Protein AF-A0A7V6E7R6-F1 (afdb_monomer)

Solvent-accessible surface area (backbone atoms only — not comparable to full-atom values): 5906 Å² total; per-residue (Å²): 143,82,63,64,70,56,54,52,49,55,55,49,60,74,70,47,52,74,67,14,46,55,45,26,55,53,30,54,72,73,67,32,70,65,24,64,62,39,14,50,55,43,32,52,42,50,66,76,31,78,52,30,85,81,36,69,67,36,33,50,52,45,50,54,52,45,51,63,61,44,67,85,38,77,57,91,57,50,68,62,48,52,53,50,52,52,50,47,72,64,58,60,78,70,76,85,79,79,87,80,135

Radius of gyration: 14.17 Å; Cα contacts (8 Å, |Δi|>4): 72; chains: 1; bounding box: 39×41×28 Å

Structure (mmCIF, N/CA/C/O backbone):
data_AF-A0A7V6E7R6-F1
#
_entry.id   AF-A0A7V6E7R6-F1
#
loop_
_atom_site.group_PDB
_atom_site.id
_atom_site.type_symbol
_atom_site.label_atom_id
_atom_site.label_alt_id
_atom_site.label_comp_id
_atom_site.label_asym_id
_atom_site.label_entity_id
_atom_site.label_seq_id
_atom_site.pdbx_PDB_ins_code
_atom_site.Cartn_x
_atom_site.Cartn_y
_atom_site.Cartn_z
_atom_site.occupancy
_atom_site.B_iso_or_equiv
_atom_site.auth_seq_id
_atom_site.auth_comp_id
_atom_site.auth_asym_id
_atom_site.auth_atom_id
_atom_site.pdbx_PDB_model_num
ATOM 1 N N . MET A 1 1 ? -25.054 -13.059 12.907 1.00 41.81 1 MET A N 1
ATOM 2 C CA . MET A 1 1 ? -24.746 -12.239 11.712 1.00 41.81 1 MET A CA 1
ATOM 3 C C . MET A 1 1 ? -23.250 -12.325 11.395 1.00 41.81 1 MET A C 1
ATOM 5 O O . MET A 1 1 ? -22.499 -11.453 11.803 1.00 41.81 1 MET A O 1
ATOM 9 N N . LYS A 1 2 ? -22.786 -13.409 10.752 1.00 49.09 2 LYS A N 1
ATOM 10 C CA . LYS A 1 2 ? -21.347 -13.659 10.493 1.00 49.09 2 LYS A CA 1
ATOM 11 C C . LYS A 1 2 ? -21.019 -13.885 9.006 1.00 49.09 2 LYS A C 1
ATOM 13 O O . LYS A 1 2 ? -19.924 -14.318 8.709 1.00 49.09 2 LYS A O 1
ATOM 18 N N . GLN A 1 3 ? -21.958 -13.600 8.095 1.00 45.69 3 GLN A N 1
ATOM 19 C CA . GLN A 1 3 ? -21.844 -13.967 6.672 1.00 45.69 3 GLN A CA 1
ATOM 20 C C . GLN A 1 3 ? -21.602 -12.793 5.706 1.00 45.69 3 GLN A C 1
ATOM 22 O O . GLN A 1 3 ? -21.247 -13.037 4.560 1.00 45.69 3 GLN A O 1
ATOM 27 N N . LEU A 1 4 ? -21.737 -11.529 6.140 1.00 41.62 4 LEU A N 1
ATOM 28 C CA . LEU A 1 4 ? -21.441 -10.384 5.258 1.00 41.62 4 LEU A CA 1
ATOM 29 C C . LEU A 1 4 ? -19.936 -10.199 5.019 1.00 41.62 4 LEU A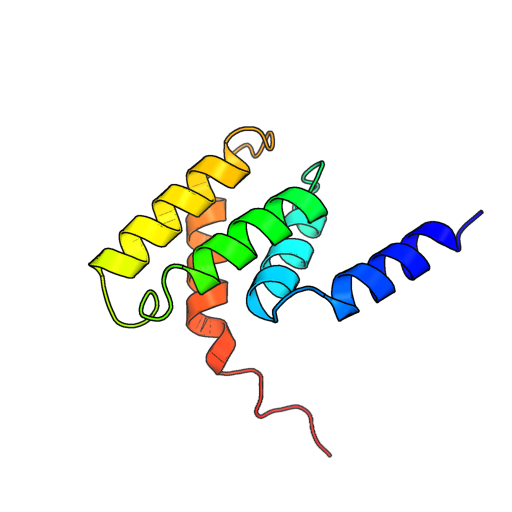 C 1
ATOM 31 O O . LEU A 1 4 ? -19.526 -9.959 3.888 1.00 41.62 4 LEU A O 1
ATOM 35 N N . LYS A 1 5 ? -19.113 -10.377 6.064 1.00 47.31 5 LYS A N 1
ATOM 36 C CA . LYS A 1 5 ? -17.660 -10.153 5.977 1.00 47.31 5 LYS A CA 1
ATOM 37 C C . LYS A 1 5 ? -16.984 -11.082 4.965 1.00 47.31 5 LYS A C 1
ATOM 39 O O . LYS A 1 5 ? -16.097 -10.632 4.252 1.00 47.31 5 LYS A O 1
ATOM 44 N N . ASP A 1 6 ? -17.420 -12.337 4.867 1.00 46.44 6 ASP A N 1
ATOM 45 C CA . ASP A 1 6 ? -16.853 -13.307 3.920 1.00 46.44 6 ASP A CA 1
ATOM 46 C C . ASP A 1 6 ? -17.296 -13.056 2.472 1.00 46.44 6 ASP A C 1
ATOM 48 O O . ASP A 1 6 ? -16.507 -13.231 1.546 1.00 46.44 6 ASP A O 1
ATOM 52 N N . ALA A 1 7 ? -18.535 -12.599 2.256 1.00 47.06 7 ALA A N 1
ATOM 53 C CA . ALA A 1 7 ? -19.057 -12.333 0.915 1.00 47.06 7 ALA A CA 1
ATOM 54 C C . ALA A 1 7 ? -18.387 -11.113 0.260 1.00 47.06 7 ALA A C 1
ATOM 56 O O . ALA A 1 7 ? -18.061 -11.146 -0.928 1.00 47.06 7 ALA A O 1
ATOM 57 N N . GLU A 1 8 ? -18.136 -10.053 1.030 1.00 49.66 8 GLU A N 1
ATOM 58 C CA . GLU A 1 8 ? -17.381 -8.887 0.556 1.00 49.66 8 GLU A CA 1
ATOM 59 C C . GLU A 1 8 ? -15.901 -9.227 0.360 1.00 49.66 8 GLU A C 1
ATOM 61 O O . GLU A 1 8 ? -15.328 -8.875 -0.669 1.00 49.66 8 GLU A O 1
ATOM 66 N N . PHE A 1 9 ? -15.311 -10.020 1.262 1.00 49.66 9 PHE A N 1
ATOM 67 C CA . PHE A 1 9 ? -13.934 -10.495 1.131 1.00 49.66 9 PHE A CA 1
ATOM 68 C C . PHE A 1 9 ? -13.723 -11.334 -0.137 1.00 49.66 9 PHE A C 1
ATOM 70 O O . PHE A 1 9 ? -12.785 -11.076 -0.890 1.00 49.66 9 PHE A O 1
ATOM 77 N N . ALA A 1 10 ? -14.629 -12.270 -0.433 1.00 47.53 10 ALA A N 1
ATOM 78 C CA . ALA A 1 10 ? -14.587 -13.087 -1.646 1.00 47.53 10 ALA A CA 1
ATOM 79 C C . ALA A 1 10 ? -14.821 -12.259 -2.927 1.00 47.53 10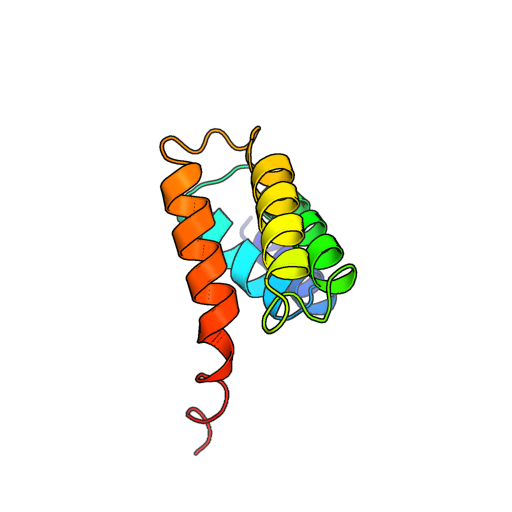 ALA A C 1
ATOM 81 O O . ALA A 1 10 ? -14.204 -12.507 -3.965 1.00 47.53 10 ALA A O 1
ATOM 82 N N . ARG A 1 11 ? -15.674 -11.226 -2.870 1.00 49.53 11 ARG A N 1
ATOM 83 C CA . ARG A 1 11 ? -15.939 -10.338 -4.015 1.00 49.53 11 ARG A CA 1
ATOM 84 C C . ARG A 1 11 ? -14.779 -9.373 -4.284 1.00 49.53 11 ARG A C 1
ATOM 86 O O . ARG A 1 11 ? -14.473 -9.115 -5.449 1.00 49.53 11 ARG A O 1
ATOM 93 N N . SER A 1 12 ? -14.122 -8.887 -3.232 1.00 51.22 12 SER A N 1
ATOM 94 C CA . SER A 1 12 ? -12.892 -8.091 -3.306 1.00 51.22 12 SER A CA 1
ATOM 95 C C . SER A 1 12 ? -11.713 -8.943 -3.794 1.00 51.22 12 SER A C 1
ATOM 97 O O . SER A 1 12 ? -10.983 -8.508 -4.681 1.00 51.22 12 SER A O 1
ATOM 99 N N . GLN A 1 13 ? -11.583 -10.198 -3.347 1.00 50.28 13 GLN A N 1
ATOM 100 C CA . GLN A 1 13 ? -10.615 -11.157 -3.904 1.00 50.28 13 GLN A CA 1
ATOM 101 C C . GLN A 1 13 ? -10.783 -11.366 -5.414 1.00 50.28 13 GLN A C 1
ATOM 103 O O . GLN A 1 13 ? -9.795 -11.490 -6.128 1.00 50.28 13 GLN A O 1
ATOM 108 N N . SER A 1 14 ? -12.017 -11.340 -5.923 1.00 54.06 14 SER A N 1
ATOM 109 C CA . SER A 1 14 ? -12.287 -11.533 -7.351 1.00 54.06 14 SER A CA 1
ATOM 110 C C . SER A 1 14 ? -11.929 -10.327 -8.240 1.00 54.06 14 SER A C 1
ATOM 112 O O . SER A 1 14 ? -11.975 -10.462 -9.463 1.00 54.06 14 SER A O 1
ATOM 114 N N . LYS A 1 15 ? -11.613 -9.151 -7.672 1.00 62.75 15 LYS A N 1
ATOM 115 C CA . LYS A 1 15 ? -11.300 -7.915 -8.426 1.00 62.75 15 LYS A CA 1
ATOM 116 C C . LYS A 1 15 ? -9.911 -7.333 -8.151 1.00 62.75 15 LYS A C 1
ATOM 118 O O . LYS A 1 15 ? -9.453 -6.485 -8.917 1.00 62.75 15 LYS A O 1
ATOM 123 N N . LEU A 1 16 ? -9.263 -7.735 -7.061 1.00 68.00 16 LEU A N 1
ATOM 124 C CA . LEU A 1 16 ? -7.953 -7.222 -6.667 1.00 68.00 16 LEU A CA 1
ATOM 125 C C . LEU A 1 16 ? -6.837 -7.979 -7.397 1.00 68.00 16 LEU A C 1
ATOM 127 O O . LEU A 1 16 ? -6.900 -9.194 -7.563 1.00 68.00 16 LEU A O 1
ATOM 131 N N . SER A 1 17 ? -5.799 -7.259 -7.830 1.00 74.62 17 SER A N 1
ATOM 132 C CA . SER A 1 17 ? -4.580 -7.906 -8.324 1.00 74.62 17 SER A CA 1
ATOM 133 C C . SER A 1 17 ? -3.859 -8.627 -7.174 1.00 74.62 17 SER A C 1
ATOM 135 O O . SER A 1 17 ? -4.072 -8.259 -6.014 1.00 74.62 17 SER A O 1
ATOM 137 N N . PRO A 1 18 ? -2.969 -9.596 -7.457 1.00 79.38 18 PRO A N 1
ATOM 138 C CA . PRO A 1 18 ? -2.184 -10.272 -6.424 1.00 79.38 18 PRO A CA 1
ATOM 139 C C . PRO A 1 18 ? -1.469 -9.292 -5.484 1.00 79.38 18 PRO A C 1
ATOM 141 O O . PRO A 1 18 ? -1.522 -9.442 -4.267 1.00 79.38 18 PRO A O 1
ATOM 144 N N . GLU A 1 19 ? -0.887 -8.215 -6.020 1.00 81.56 19 GLU A N 1
ATOM 145 C CA . GLU A 1 19 ? -0.260 -7.176 -5.200 1.00 81.56 19 GLU A CA 1
ATOM 146 C C . GLU A 1 19 ? -1.262 -6.423 -4.320 1.00 81.56 19 GLU A C 1
ATOM 148 O O . GLU A 1 19 ? -0.975 -6.166 -3.151 1.00 81.56 19 GLU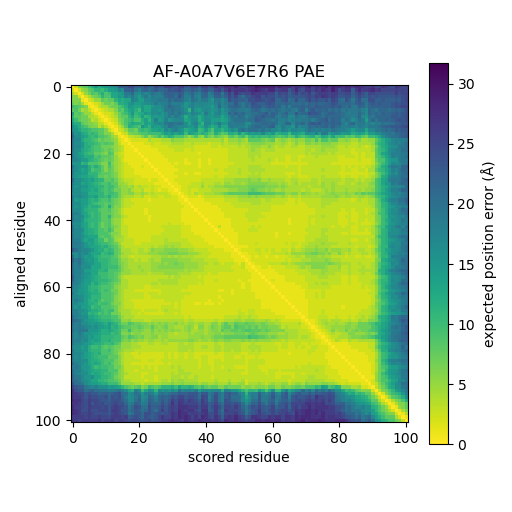 A O 1
ATOM 153 N N . ALA A 1 20 ? -2.438 -6.084 -4.850 1.00 85.19 20 ALA A N 1
ATOM 154 C CA . ALA A 1 20 ? -3.473 -5.396 -4.086 1.00 85.19 20 ALA A CA 1
ATOM 155 C C . ALA A 1 20 ? -4.041 -6.300 -2.978 1.00 85.19 20 ALA A C 1
ATOM 157 O O . ALA A 1 20 ? -4.317 -5.830 -1.877 1.00 85.19 20 ALA A O 1
ATOM 158 N N . PHE A 1 21 ? -4.142 -7.607 -3.226 1.00 84.25 21 PHE A N 1
ATOM 159 C CA . PHE A 1 21 ? -4.532 -8.587 -2.217 1.00 84.25 21 PHE A CA 1
ATOM 160 C C . PHE A 1 21 ? -3.494 -8.710 -1.092 1.00 84.25 21 PHE A C 1
ATOM 162 O O . PHE A 1 21 ? -3.853 -8.659 0.085 1.00 84.25 21 PHE A O 1
ATOM 169 N N . THR A 1 22 ? -2.204 -8.793 -1.429 1.00 86.62 22 THR A N 1
ATOM 170 C CA . THR A 1 22 ? -1.121 -8.823 -0.432 1.00 86.62 22 THR A CA 1
ATOM 171 C C . THR A 1 22 ? -1.139 -7.573 0.444 1.00 86.62 22 THR A C 1
ATOM 173 O O . THR A 1 22 ? -1.041 -7.666 1.669 1.00 86.62 22 THR A O 1
ATOM 176 N N . VAL A 1 23 ? -1.327 -6.399 -0.166 1.00 88.81 23 VAL A N 1
ATOM 177 C CA . VAL A 1 23 ? -1.470 -5.128 0.557 1.00 88.81 23 VAL A CA 1
ATOM 178 C C . VAL A 1 23 ? -2.680 -5.159 1.485 1.00 88.81 23 VAL A C 1
ATOM 180 O O . VAL A 1 23 ? -2.544 -4.821 2.658 1.00 88.81 23 VAL A O 1
ATOM 183 N N . LEU A 1 24 ? -3.841 -5.599 0.994 1.00 89.00 24 LEU A N 1
ATOM 184 C CA . LEU A 1 24 ? -5.060 -5.705 1.794 1.00 89.00 24 LEU A CA 1
ATOM 185 C C . LEU A 1 24 ? -4.845 -6.552 3.047 1.00 89.00 24 LEU A C 1
ATOM 187 O O . LEU A 1 24 ? -5.236 -6.162 4.146 1.00 89.00 24 LEU A O 1
ATOM 191 N N . TRP A 1 25 ? -4.222 -7.714 2.880 1.00 88.38 25 TRP A N 1
ATOM 192 C CA . TRP A 1 25 ? -3.992 -8.639 3.977 1.00 88.38 25 TRP A CA 1
ATOM 193 C C . TRP A 1 25 ? -3.066 -8.041 5.047 1.00 88.38 25 TRP A C 1
ATOM 195 O O . TRP A 1 25 ? -3.384 -8.103 6.235 1.00 88.38 25 TRP A O 1
ATOM 205 N N . LEU A 1 26 ? -1.985 -7.373 4.627 1.00 87.00 26 LEU A N 1
ATOM 206 C CA . LEU A 1 26 ? -1.078 -6.638 5.516 1.00 87.00 26 LEU A CA 1
ATOM 207 C C . LEU A 1 26 ? -1.781 -5.502 6.267 1.00 87.00 26 LEU A C 1
ATOM 209 O O . LEU A 1 26 ? -1.586 -5.355 7.469 1.00 87.00 26 LEU A O 1
ATOM 213 N N . LEU A 1 27 ? -2.616 -4.719 5.582 1.00 89.06 27 LEU A N 1
ATOM 214 C CA . LEU A 1 27 ? -3.349 -3.612 6.201 1.00 89.06 27 LEU A CA 1
ATOM 215 C C . LEU A 1 27 ? -4.357 -4.102 7.245 1.00 89.06 27 LEU A C 1
ATOM 217 O O . LEU A 1 27 ? -4.454 -3.514 8.320 1.00 89.06 27 LEU A O 1
ATOM 221 N N . LYS A 1 28 ? -5.060 -5.210 6.975 1.00 87.56 28 LYS A N 1
ATOM 222 C CA . LYS A 1 28 ? -5.969 -5.822 7.957 1.00 87.56 28 LYS A CA 1
ATOM 223 C C . LYS A 1 28 ? -5.225 -6.333 9.194 1.00 87.56 28 LYS A C 1
ATOM 225 O O . LYS A 1 28 ? -5.761 -6.232 10.292 1.00 87.56 28 LYS A O 1
ATOM 230 N N . TRP A 1 29 ? -4.005 -6.850 9.033 1.00 86.50 29 TRP A N 1
ATOM 231 C CA . TRP A 1 29 ? -3.165 -7.298 10.152 1.00 86.50 29 TRP A CA 1
ATOM 232 C C . TRP A 1 29 ? -2.696 -6.157 11.055 1.00 86.50 29 TRP A C 1
ATOM 234 O O . TRP A 1 29 ? -2.645 -6.330 12.268 1.00 86.50 29 TRP A O 1
ATOM 244 N N . GLU A 1 30 ? -2.399 -4.992 10.484 1.00 83.50 30 GLU A N 1
ATOM 245 C CA . GLU A 1 30 ? -2.037 -3.792 11.252 1.00 83.50 30 GLU A CA 1
ATOM 246 C C . GLU A 1 30 ? -3.258 -3.061 11.839 1.00 83.50 30 GLU A C 1
ATOM 248 O O . GLU A 1 30 ? -3.105 -2.023 12.475 1.00 83.50 30 GLU A O 1
ATOM 253 N N . GLY A 1 31 ? -4.478 -3.571 11.626 1.00 85.25 31 GLY A N 1
ATOM 254 C CA . GLY A 1 31 ? -5.702 -2.9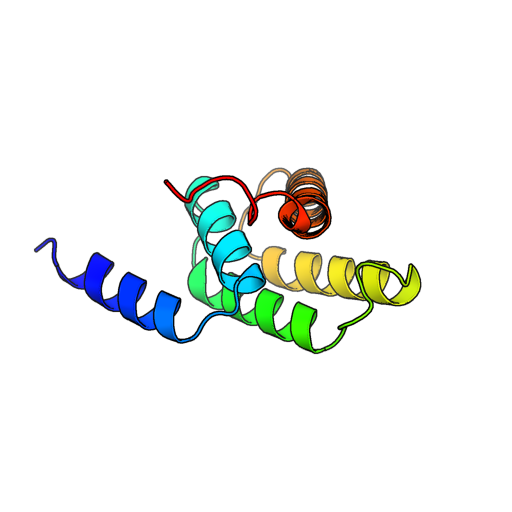51 12.138 1.00 85.25 31 GLY A CA 1
ATOM 255 C C . GLY A 1 31 ? -6.079 -1.644 11.437 1.00 85.25 31 GLY A C 1
ATOM 256 O O . GLY A 1 31 ? -6.785 -0.826 12.018 1.00 85.25 31 GLY A O 1
ATOM 257 N N . VAL A 1 32 ? -5.618 -1.437 10.200 1.00 84.12 32 VAL A N 1
ATOM 258 C CA . VAL A 1 32 ? -5.896 -0.220 9.430 1.00 84.12 32 VAL A CA 1
ATOM 259 C C . VAL A 1 32 ? -7.368 -0.162 9.020 1.00 84.12 32 VAL A C 1
ATOM 261 O O . VAL A 1 32 ? -7.882 -1.069 8.359 1.00 84.12 32 VAL A O 1
ATOM 264 N N . GLU A 1 33 ? -8.028 0.943 9.357 1.00 81.31 33 GLU A N 1
ATOM 265 C CA . GLU A 1 33 ? -9.361 1.271 8.850 1.00 81.31 33 GLU A CA 1
ATOM 266 C C . GLU A 1 33 ? -9.310 1.581 7.342 1.00 81.31 33 GLU A C 1
ATOM 268 O O . GLU A 1 33 ? -8.310 2.081 6.810 1.00 81.31 33 GLU A O 1
ATOM 273 N N . ASP A 1 34 ? -10.382 1.237 6.627 1.00 85.25 34 ASP A N 1
ATOM 274 C CA . ASP A 1 34 ? -10.479 1.364 5.164 1.00 85.25 34 ASP A CA 1
ATOM 275 C C . ASP A 1 34 ? -9.389 0.597 4.392 1.00 85.25 34 ASP A C 1
ATOM 277 O O . ASP A 1 34 ? -8.988 0.974 3.287 1.00 85.25 34 ASP A O 1
ATOM 281 N N . ALA A 1 35 ? -8.903 -0.516 4.958 1.00 87.62 35 ALA A N 1
ATOM 282 C CA . ALA A 1 35 ? -7.867 -1.357 4.353 1.00 87.62 35 ALA A CA 1
ATOM 283 C C . ALA A 1 35 ? -8.172 -1.746 2.893 1.00 87.62 35 ALA A C 1
ATOM 285 O O . ALA A 1 35 ? -7.256 -1.841 2.080 1.00 87.62 35 ALA A O 1
ATOM 286 N N . GLU A 1 36 ? -9.447 -1.949 2.549 1.00 85.19 36 GLU A N 1
ATOM 287 C CA . GLU A 1 36 ? -9.897 -2.312 1.196 1.0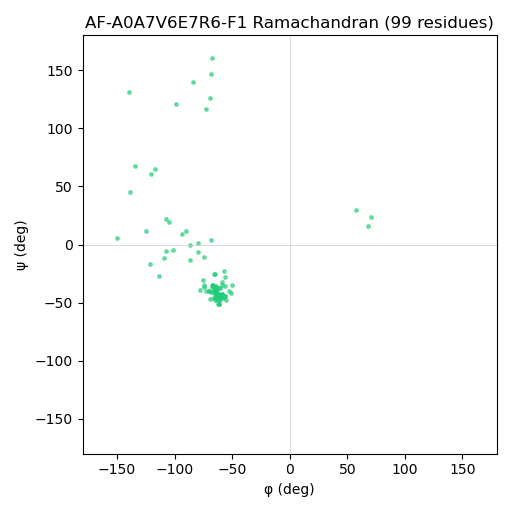0 85.19 36 GLU A CA 1
ATOM 288 C C . GLU A 1 36 ? -9.720 -1.179 0.189 1.00 85.19 36 GLU A C 1
ATOM 290 O O . GLU A 1 36 ? -9.152 -1.395 -0.883 1.00 85.19 36 GLU A O 1
ATOM 295 N N . GLU A 1 37 ? -10.127 0.037 0.547 1.00 87.50 37 GLU A N 1
ATOM 296 C CA . GLU A 1 37 ? -9.957 1.204 -0.314 1.00 87.50 37 GLU A CA 1
ATOM 297 C C . GLU A 1 37 ? -8.471 1.508 -0.530 1.00 87.50 37 GLU A C 1
ATOM 299 O O . GLU A 1 37 ? -8.013 1.694 -1.660 1.00 87.50 37 GLU A O 1
ATOM 304 N N . ARG A 1 38 ? -7.685 1.475 0.550 1.00 89.06 38 ARG A N 1
ATOM 305 C CA . ARG A 1 38 ? -6.239 1.731 0.501 1.00 89.06 38 ARG A CA 1
ATOM 306 C C . ARG A 1 38 ? -5.510 0.674 -0.323 1.00 89.06 38 ARG A C 1
ATOM 308 O O . ARG A 1 38 ? -4.627 1.007 -1.115 1.00 89.06 38 ARG A O 1
ATOM 315 N N . ALA A 1 39 ? -5.897 -0.592 -0.188 1.00 89.56 39 ALA A N 1
ATOM 316 C CA . ALA A 1 39 ? -5.354 -1.674 -0.999 1.00 89.56 39 ALA A CA 1
ATOM 317 C C . ALA A 1 39 ? -5.684 -1.513 -2.485 1.00 89.56 39 ALA A C 1
ATOM 319 O O . ALA A 1 39 ? -4.805 -1.718 -3.322 1.00 89.56 39 ALA A O 1
ATOM 320 N N . ALA A 1 40 ? -6.907 -1.095 -2.822 1.00 87.25 40 ALA A N 1
ATOM 321 C CA . ALA A 1 40 ? -7.285 -0.797 -4.200 1.00 87.25 40 ALA A CA 1
ATOM 322 C C . ALA A 1 40 ? -6.458 0.366 -4.777 1.00 87.25 40 ALA A C 1
ATOM 324 O O . ALA A 1 40 ? -5.904 0.239 -5.869 1.00 87.25 40 ALA A O 1
ATOM 325 N N . GLN A 1 41 ? -6.290 1.461 -4.026 1.00 89.81 41 GLN A N 1
ATOM 326 C CA . GLN A 1 41 ? -5.464 2.606 -4.433 1.00 89.81 41 GLN A CA 1
ATOM 327 C C . GLN A 1 41 ? -4.001 2.207 -4.686 1.00 89.81 41 GLN A C 1
ATOM 329 O O . GLN A 1 41 ? -3.409 2.587 -5.700 1.00 89.81 41 GLN A O 1
ATOM 334 N N . ILE A 1 42 ? -3.419 1.405 -3.789 1.00 90.44 42 ILE A N 1
ATOM 335 C CA . ILE A 1 42 ? -2.051 0.897 -3.944 1.00 90.44 42 ILE A CA 1
ATOM 336 C C . ILE A 1 42 ? -1.966 -0.067 -5.136 1.00 90.44 42 ILE A C 1
ATOM 338 O O . ILE A 1 42 ? -1.019 0.017 -5.915 1.00 90.44 42 ILE A O 1
ATOM 342 N N . GLY A 1 43 ? -2.964 -0.930 -5.332 1.00 88.88 43 GLY A N 1
ATOM 343 C CA . GLY A 1 43 ? -3.067 -1.811 -6.497 1.00 88.88 43 GLY A CA 1
ATOM 344 C C . GLY A 1 43 ? -3.050 -1.051 -7.824 1.00 88.88 43 GLY A C 1
ATOM 345 O O . GLY A 1 43 ? -2.307 -1.407 -8.738 1.00 88.88 43 GLY A O 1
ATOM 346 N N . GLU A 1 44 ? -3.800 0.046 -7.919 1.00 89.50 44 GLU A N 1
ATOM 347 C CA . GLU A 1 44 ? -3.782 0.921 -9.096 1.00 89.50 44 GLU A CA 1
ATOM 348 C C . GLU A 1 44 ? -2.434 1.639 -9.269 1.00 89.50 44 GLU A C 1
ATOM 350 O O . GLU A 1 44 ? -1.947 1.793 -10.390 1.00 89.50 44 GLU A O 1
ATOM 355 N N . ALA A 1 45 ? -1.763 2.036 -8.182 1.00 91.06 45 ALA A N 1
ATOM 356 C CA . ALA A 1 45 ? -0.400 2.569 -8.261 1.00 91.06 45 ALA A CA 1
ATOM 357 C C . ALA A 1 45 ? 0.599 1.528 -8.799 1.00 91.06 45 ALA A C 1
ATOM 359 O O . ALA A 1 45 ? 1.420 1.855 -9.654 1.00 91.06 45 ALA A O 1
ATOM 360 N N . VAL A 1 46 ? 0.500 0.267 -8.368 1.00 88.69 46 VAL A N 1
ATOM 361 C CA . VAL A 1 46 ? 1.329 -0.833 -8.889 1.00 88.69 46 VAL A CA 1
ATOM 362 C C . VAL A 1 46 ? 1.130 -1.003 -10.399 1.00 88.69 46 VAL A C 1
ATOM 364 O O . VAL A 1 46 ? 2.116 -1.117 -11.128 1.00 88.69 46 VAL A O 1
ATOM 367 N N . LYS A 1 47 ? -0.121 -0.956 -10.884 1.00 87.44 47 LYS A N 1
ATOM 368 C CA . LYS A 1 47 ? -0.442 -1.034 -12.322 1.00 87.44 47 LYS A CA 1
ATOM 369 C C . LYS A 1 47 ? 0.116 0.145 -13.121 1.00 87.44 47 LYS A C 1
ATOM 371 O O . LYS A 1 47 ? 0.582 -0.054 -14.238 1.00 87.44 47 LYS A O 1
ATOM 376 N N . ARG A 1 48 ? 0.100 1.359 -12.555 1.00 90.81 48 ARG A N 1
ATOM 377 C CA . ARG A 1 48 ? 0.679 2.562 -13.186 1.00 90.81 48 ARG A CA 1
ATOM 378 C C . ARG A 1 48 ? 2.200 2.485 -13.334 1.00 90.81 48 ARG A C 1
ATOM 380 O O . ARG A 1 48 ? 2.748 3.105 -14.241 1.00 90.81 48 ARG A O 1
ATOM 387 N N . TYR A 1 49 ? 2.880 1.709 -12.490 1.00 91.31 49 TYR A N 1
ATOM 388 C CA . TYR A 1 49 ? 4.340 1.603 -12.486 1.00 91.31 49 TYR A CA 1
ATOM 389 C C . TYR A 1 49 ? 4.838 0.174 -12.742 1.00 91.31 49 TYR A C 1
ATOM 391 O O . TYR A 1 49 ? 5.596 -0.335 -11.929 1.00 91.31 49 TYR A O 1
ATOM 399 N N . PRO A 1 50 ? 4.549 -0.482 -13.879 1.00 87.56 50 PRO A N 1
ATOM 400 C CA . PRO A 1 50 ? 4.830 -1.915 -14.082 1.00 87.56 50 PRO A CA 1
ATOM 401 C C . PRO A 1 50 ? 6.305 -2.320 -13.872 1.00 87.56 50 PRO A C 1
ATOM 403 O O . PRO A 1 50 ? 6.597 -3.438 -13.451 1.00 87.56 50 PRO A O 1
ATOM 406 N N . HIS A 1 51 ? 7.245 -1.397 -14.104 1.00 89.56 51 HIS A N 1
ATOM 407 C CA . HIS A 1 51 ? 8.684 -1.608 -13.905 1.00 89.56 51 HIS A CA 1
ATOM 408 C C . HIS A 1 51 ? 9.203 -1.247 -12.503 1.00 89.56 51 HIS A C 1
ATOM 410 O O . HIS A 1 51 ? 10.410 -1.203 -12.300 1.00 89.56 51 HIS A O 1
ATOM 416 N N . TRP A 1 52 ? 8.348 -1.006 -11.507 1.00 91.25 52 TRP A N 1
ATOM 417 C CA . TRP A 1 52 ? 8.756 -0.588 -10.154 1.00 91.25 52 TRP A CA 1
ATOM 418 C C . TRP A 1 52 ? 9.721 -1.557 -9.444 1.00 91.25 52 TRP A C 1
ATOM 420 O O . TRP A 1 52 ? 10.461 -1.162 -8.537 1.00 91.25 52 TRP A O 1
ATOM 430 N N . ARG A 1 53 ? 9.726 -2.832 -9.855 1.00 86.19 53 ARG A N 1
ATOM 431 C CA . ARG A 1 53 ? 10.633 -3.865 -9.333 1.00 86.19 53 ARG A CA 1
ATOM 432 C C . ARG A 1 53 ? 12.060 -3.731 -9.875 1.00 86.19 53 ARG A C 1
ATOM 434 O O . ARG A 1 53 ? 12.989 -4.086 -9.159 1.00 86.19 53 ARG A O 1
ATOM 441 N N . THR A 1 54 ? 12.230 -3.217 -11.093 1.00 88.44 54 THR A N 1
ATOM 442 C CA . THR A 1 54 ? 13.519 -3.164 -11.809 1.00 88.44 54 THR A CA 1
ATOM 443 C C . THR A 1 54 ? 14.040 -1.743 -12.028 1.00 88.44 54 THR A C 1
ATOM 445 O O . THR A 1 54 ? 15.245 -1.546 -12.112 1.00 88.44 54 THR A O 1
ATOM 448 N N . SER A 1 55 ? 13.156 -0.747 -12.092 1.00 93.38 55 SER A N 1
ATOM 449 C CA . SER A 1 55 ? 13.491 0.670 -12.229 1.00 93.38 55 SER A CA 1
ATOM 450 C C . SER A 1 55 ? 13.436 1.356 -10.870 1.00 93.38 55 SER A C 1
ATOM 452 O O . SER A 1 55 ? 12.389 1.396 -10.217 1.00 93.38 55 SER A O 1
ATOM 454 N N . GLU A 1 56 ? 14.560 1.940 -10.451 1.00 89.69 56 GLU A N 1
ATOM 455 C CA . GLU A 1 56 ? 14.631 2.719 -9.213 1.00 89.69 56 GLU A CA 1
ATOM 456 C C . GLU A 1 56 ? 13.681 3.918 -9.231 1.00 89.69 56 GLU A C 1
ATOM 458 O O . GLU A 1 56 ? 13.041 4.204 -8.219 1.00 89.69 56 GLU A O 1
ATOM 463 N N . GLN A 1 57 ? 13.529 4.571 -10.387 1.00 93.00 57 GLN A N 1
ATOM 464 C CA . GLN A 1 57 ? 12.601 5.685 -10.555 1.00 93.00 57 GLN A CA 1
ATOM 465 C C . GLN A 1 57 ? 11.158 5.232 -10.312 1.00 93.00 57 GLN A C 1
ATOM 467 O O . GLN A 1 57 ? 10.474 5.803 -9.468 1.00 93.00 57 GLN A O 1
ATOM 472 N N . HIS A 1 58 ? 10.711 4.159 -10.969 1.00 92.69 58 HIS A N 1
ATOM 473 C CA . HIS A 1 58 ? 9.356 3.632 -10.765 1.00 92.69 58 HIS A CA 1
ATOM 474 C C . HIS A 1 58 ? 9.152 3.124 -9.331 1.00 92.69 58 HIS A C 1
ATOM 476 O O . HIS A 1 58 ? 8.082 3.295 -8.754 1.00 92.69 58 HIS A O 1
ATOM 482 N N . GLY A 1 59 ? 10.181 2.517 -8.732 1.00 91.94 59 GLY A N 1
ATOM 483 C CA . GLY A 1 59 ? 10.145 2.076 -7.341 1.00 91.94 59 GLY A CA 1
ATOM 484 C C . GLY A 1 59 ? 9.995 3.240 -6.360 1.00 91.94 59 GLY A C 1
ATOM 485 O O . GLY A 1 59 ? 9.248 3.134 -5.387 1.00 91.94 59 GLY A O 1
ATOM 486 N N . ARG A 1 60 ? 10.671 4.365 -6.620 1.00 93.44 60 ARG A N 1
ATOM 487 C CA . ARG A 1 60 ? 10.525 5.600 -5.842 1.00 93.44 60 ARG A CA 1
ATOM 488 C C . ARG A 1 60 ? 9.118 6.180 -5.976 1.00 93.44 60 ARG A C 1
ATOM 490 O O . ARG A 1 60 ? 8.512 6.468 -4.947 1.00 93.44 60 ARG A O 1
ATOM 497 N N . GLU A 1 61 ? 8.592 6.291 -7.194 1.00 94.38 61 GLU A N 1
ATOM 498 C CA . GLU A 1 61 ? 7.230 6.791 -7.430 1.00 94.38 61 GLU A CA 1
ATOM 499 C C . GLU A 1 61 ? 6.175 5.912 -6.745 1.00 94.38 61 GLU A C 1
ATOM 501 O O . GLU A 1 61 ? 5.300 6.418 -6.042 1.00 94.38 61 GLU A O 1
ATOM 506 N N . LEU A 1 62 ? 6.306 4.584 -6.835 1.00 94.00 62 LEU A N 1
ATOM 507 C CA . LEU A 1 62 ? 5.399 3.669 -6.145 1.00 94.00 62 LEU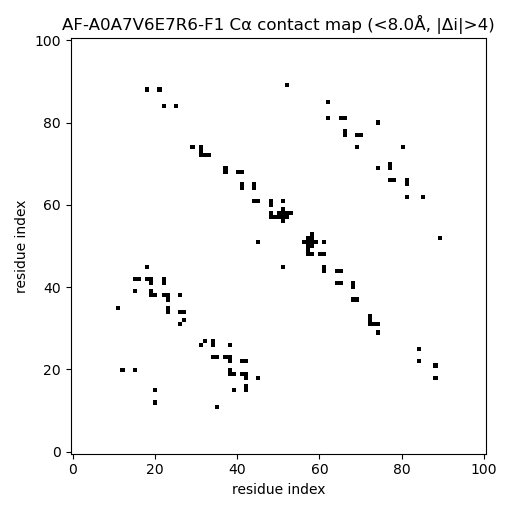 A CA 1
ATOM 508 C C . LEU A 1 62 ? 5.454 3.844 -4.619 1.00 94.00 62 LEU A C 1
ATOM 510 O O . LEU A 1 62 ? 4.408 3.873 -3.974 1.00 94.00 62 LEU A O 1
ATOM 514 N N . ARG A 1 63 ? 6.645 4.003 -4.021 1.00 92.81 63 ARG A N 1
ATOM 515 C CA . ARG A 1 63 ? 6.756 4.284 -2.576 1.00 92.81 63 ARG A CA 1
ATOM 516 C C . ARG A 1 63 ? 6.019 5.563 -2.198 1.00 92.81 63 ARG A C 1
ATOM 518 O O . ARG A 1 63 ? 5.325 5.565 -1.187 1.00 92.81 63 ARG A O 1
ATOM 525 N N . ILE A 1 64 ? 6.153 6.625 -2.992 1.00 94.12 64 ILE A N 1
ATOM 526 C CA . ILE A 1 64 ? 5.464 7.900 -2.753 1.00 94.12 64 ILE A CA 1
ATOM 527 C C . ILE A 1 64 ? 3.944 7.697 -2.760 1.00 94.12 64 ILE A C 1
ATOM 529 O O . ILE A 1 64 ? 3.267 8.170 -1.849 1.00 94.12 64 ILE A O 1
ATOM 533 N N . GLU A 1 65 ? 3.407 6.962 -3.734 1.00 93.38 65 GLU A N 1
ATOM 534 C CA . GLU A 1 65 ? 1.971 6.669 -3.796 1.00 93.38 65 GLU A CA 1
ATOM 535 C C . GLU A 1 65 ? 1.494 5.825 -2.604 1.00 93.38 65 GLU A C 1
ATOM 537 O O . GLU A 1 65 ? 0.443 6.116 -2.037 1.00 93.38 65 GLU A O 1
ATOM 542 N N . ILE A 1 66 ? 2.285 4.846 -2.154 1.00 92.19 66 ILE A N 1
ATOM 543 C CA . ILE A 1 66 ? 1.968 4.057 -0.953 1.00 92.19 66 ILE A CA 1
ATOM 544 C C . ILE A 1 66 ? 1.949 4.956 0.294 1.00 92.19 66 ILE A C 1
ATOM 546 O O . ILE A 1 66 ? 1.015 4.881 1.090 1.00 92.19 66 ILE A O 1
ATOM 550 N N . TYR A 1 67 ? 2.934 5.846 0.462 1.00 93.19 67 TYR A N 1
ATOM 551 C CA . TYR A 1 67 ? 2.924 6.812 1.568 1.00 93.19 67 TYR A CA 1
ATOM 552 C C . TYR A 1 67 ? 1.680 7.700 1.531 1.00 93.19 67 TYR A C 1
ATOM 554 O O . TYR A 1 67 ? 1.075 7.926 2.575 1.00 93.19 67 TYR A O 1
ATOM 562 N N . LYS A 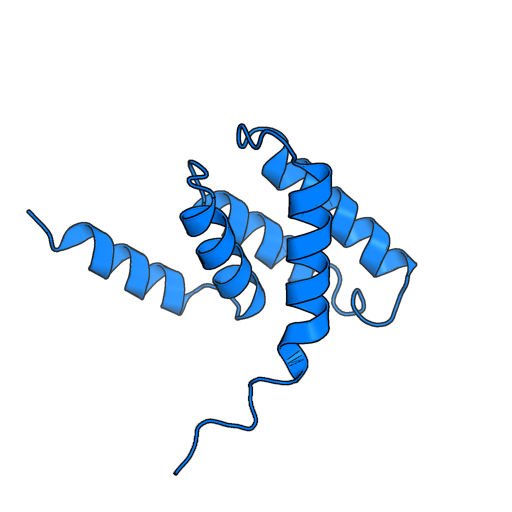1 68 ? 1.271 8.189 0.352 1.00 91.81 68 LYS A N 1
ATOM 563 C CA . LYS A 1 68 ? 0.053 9.002 0.203 1.00 91.81 68 LYS A CA 1
ATOM 564 C C . LYS A 1 68 ? -1.199 8.221 0.605 1.00 91.81 68 LYS A C 1
ATOM 566 O O . LYS A 1 68 ? -1.989 8.739 1.390 1.00 91.81 68 LYS A O 1
ATOM 571 N N . ALA A 1 69 ? -1.338 6.981 0.132 1.00 90.75 69 ALA A N 1
ATOM 5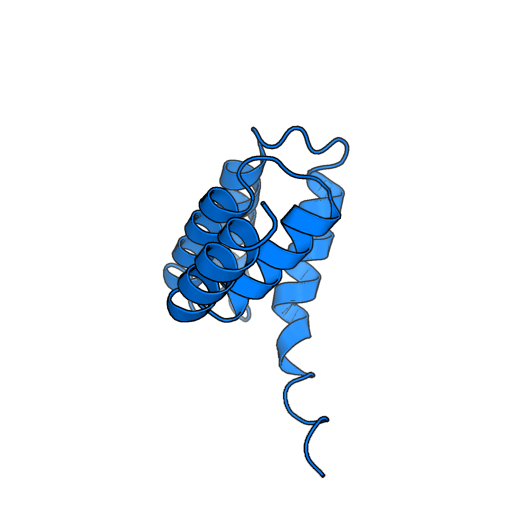72 C CA . ALA A 1 69 ? -2.488 6.121 0.417 1.00 90.75 69 ALA A CA 1
ATOM 573 C C . ALA A 1 69 ? -2.608 5.743 1.903 1.00 90.75 69 ALA A C 1
ATOM 575 O O . ALA A 1 69 ? -3.700 5.462 2.391 1.00 90.75 69 ALA A O 1
ATOM 576 N N . LEU A 1 70 ? -1.496 5.741 2.642 1.00 89.12 70 LEU A N 1
ATOM 577 C CA . LEU A 1 70 ? -1.447 5.320 4.044 1.00 89.12 70 LEU A CA 1
ATOM 578 C C . LEU A 1 70 ? -1.260 6.475 5.037 1.00 89.12 70 LEU A C 1
ATOM 580 O O . LEU A 1 70 ? -1.345 6.266 6.243 1.00 89.12 70 LEU A O 1
ATOM 584 N N . ARG A 1 71 ? -1.050 7.710 4.565 1.00 87.88 71 ARG A N 1
ATOM 585 C CA . ARG A 1 71 ? -0.829 8.877 5.436 1.00 87.88 71 ARG A CA 1
ATOM 586 C C . ARG A 1 71 ? -1.989 9.129 6.400 1.00 87.88 71 ARG A C 1
ATOM 588 O O . ARG A 1 71 ? -1.758 9.565 7.521 1.00 87.88 71 ARG A O 1
ATOM 595 N N . SER A 1 72 ? -3.217 8.862 5.966 1.00 85.25 72 SER A N 1
ATOM 596 C CA . SER A 1 72 ? -4.436 9.023 6.767 1.00 85.25 72 SER A CA 1
ATOM 597 C C . SER A 1 72 ? -4.865 7.744 7.493 1.00 85.25 72 SER A C 1
ATOM 599 O O . SER A 1 72 ? -5.974 7.698 8.007 1.00 85.25 72 SER A O 1
ATOM 601 N N . ALA A 1 73 ? -4.039 6.693 7.502 1.00 81.00 73 ALA A N 1
ATOM 602 C CA . ALA A 1 73 ? -4.402 5.379 8.041 1.00 81.00 73 ALA A CA 1
ATOM 603 C C . ALA A 1 73 ? -4.167 5.225 9.554 1.00 81.00 73 ALA A C 1
ATOM 605 O O . ALA A 1 73 ? -4.389 4.146 10.088 1.00 81.00 73 ALA A O 1
ATOM 606 N N . GLY A 1 74 ? -3.657 6.257 10.237 1.00 80.69 74 GLY A N 1
ATOM 607 C CA . GLY A 1 74 ? -3.379 6.194 11.678 1.00 80.69 74 GLY A CA 1
ATOM 608 C C . GLY A 1 74 ? -2.236 5.246 12.073 1.00 80.69 74 GLY A C 1
ATOM 609 O O . GLY A 1 74 ? -2.107 4.904 13.242 1.00 80.69 74 GLY A O 1
ATOM 610 N N . ILE A 1 75 ? -1.395 4.824 11.121 1.00 83.62 75 ILE A N 1
ATOM 611 C CA . ILE A 1 75 ? -0.281 3.898 11.373 1.00 83.62 75 ILE A CA 1
ATOM 612 C C . ILE A 1 75 ? 0.836 4.626 12.132 1.00 83.62 75 ILE A C 1
ATOM 614 O O . ILE A 1 75 ? 1.474 5.528 11.584 1.00 83.62 75 ILE A O 1
ATOM 618 N N . GLU A 1 76 ? 1.116 4.184 13.361 1.00 80.75 76 GLU A N 1
ATOM 619 C CA . GLU A 1 76 ? 2.105 4.789 14.266 1.00 80.75 76 GLU A CA 1
ATOM 620 C C . GLU A 1 76 ? 3.509 4.872 13.642 1.00 80.75 76 GLU A C 1
ATOM 622 O O . GLU A 1 76 ? 4.157 5.917 13.680 1.00 80.75 76 GLU A O 1
ATOM 627 N N . ASN A 1 77 ? 3.963 3.799 12.982 1.00 87.19 77 ASN A N 1
ATOM 628 C CA . ASN A 1 77 ? 5.245 3.771 12.276 1.00 87.19 77 ASN A CA 1
ATOM 629 C C . ASN A 1 77 ? 5.067 3.548 10.771 1.00 87.19 77 ASN A C 1
ATOM 631 O O . ASN A 1 77 ? 5.509 2.545 10.199 1.00 87.19 77 ASN A O 1
ATOM 635 N N . LEU A 1 78 ? 4.431 4.525 10.119 1.00 88.06 78 LEU A N 1
ATOM 636 C CA . LEU A 1 78 ? 4.151 4.489 8.685 1.00 88.06 78 LEU A CA 1
ATOM 637 C C . LEU A 1 78 ? 5.406 4.207 7.843 1.00 88.06 78 LEU A C 1
ATOM 639 O O . LEU A 1 78 ? 5.348 3.444 6.886 1.00 88.06 78 LEU A O 1
ATOM 643 N N . SER A 1 79 ? 6.558 4.781 8.198 1.00 88.56 79 SER A N 1
ATOM 644 C CA . SER A 1 79 ? 7.789 4.596 7.422 1.00 88.56 79 SER A CA 1
ATOM 645 C C . SER A 1 79 ? 8.302 3.154 7.456 1.00 88.56 79 SER A C 1
ATOM 647 O O . SER A 1 79 ? 8.615 2.573 6.413 1.00 88.56 79 SER A O 1
ATOM 649 N N . SER A 1 80 ? 8.338 2.551 8.648 1.00 88.56 80 SER A N 1
ATOM 650 C CA . SER A 1 80 ? 8.707 1.144 8.810 1.00 88.56 80 SER A CA 1
ATOM 651 C C . SER A 1 80 ? 7.718 0.231 8.089 1.00 88.56 80 SER A C 1
ATOM 653 O O . SER A 1 80 ? 8.127 -0.675 7.357 1.00 88.56 80 SER A O 1
ATOM 655 N N . PHE A 1 81 ? 6.421 0.523 8.212 1.00 89.94 81 PHE A N 1
ATOM 656 C CA . PHE A 1 81 ? 5.378 -0.250 7.555 1.00 89.94 81 PHE A CA 1
ATOM 657 C C . PHE A 1 81 ? 5.485 -0.190 6.026 1.00 89.94 81 PHE A C 1
ATOM 659 O O . PHE A 1 81 ? 5.513 -1.232 5.374 1.00 89.94 81 PHE A O 1
ATOM 666 N N . VAL A 1 82 ? 5.645 1.003 5.442 1.00 90.75 82 VAL A N 1
ATOM 667 C CA . VAL A 1 82 ? 5.829 1.175 3.990 1.00 90.75 82 VAL A CA 1
ATOM 668 C C . VAL A 1 82 ? 7.066 0.422 3.508 1.00 90.75 82 VAL A C 1
ATOM 670 O O . VAL A 1 82 ? 7.012 -0.255 2.483 1.00 90.75 82 VAL A O 1
ATOM 673 N N . LYS A 1 83 ? 8.178 0.478 4.253 1.00 90.25 83 LYS A N 1
ATOM 674 C CA . LYS A 1 83 ? 9.400 -0.265 3.915 1.00 90.25 83 LYS A CA 1
ATOM 675 C C . LYS A 1 83 ? 9.173 -1.781 3.947 1.00 90.25 83 LYS A C 1
ATOM 677 O O . LYS A 1 83 ? 9.600 -2.469 3.020 1.00 90.25 83 LYS A O 1
ATOM 682 N N . LYS A 1 84 ? 8.486 -2.296 4.974 1.00 89.38 84 LYS A N 1
ATOM 683 C CA . LYS A 1 84 ? 8.121 -3.718 5.108 1.00 89.38 84 LYS A CA 1
ATOM 684 C C . LYS A 1 84 ? 7.215 -4.165 3.962 1.00 89.38 84 LYS A C 1
ATOM 686 O O . LYS A 1 84 ? 7.544 -5.128 3.277 1.00 89.38 84 LYS A O 1
ATOM 691 N N . LEU A 1 85 ? 6.133 -3.434 3.710 1.00 89.06 85 LEU A N 1
ATOM 692 C CA . LEU A 1 85 ? 5.188 -3.699 2.626 1.00 89.06 85 LEU A CA 1
ATOM 693 C C . LEU A 1 85 ? 5.895 -3.709 1.269 1.00 89.06 85 LEU A C 1
ATOM 695 O O . LEU A 1 85 ? 5.726 -4.639 0.486 1.00 89.06 85 LEU A O 1
ATOM 699 N N . PHE A 1 86 ? 6.748 -2.720 1.008 1.00 86.81 86 PHE A N 1
ATOM 700 C CA . PHE A 1 86 ? 7.480 -2.626 -0.250 1.00 86.81 86 PHE A CA 1
ATOM 701 C C . PHE A 1 86 ? 8.477 -3.780 -0.441 1.00 86.81 86 PHE A C 1
ATOM 703 O O . PHE A 1 86 ? 8.615 -4.299 -1.548 1.00 86.81 86 PHE A O 1
ATOM 710 N N . ASN A 1 87 ? 9.148 -4.212 0.631 1.00 88.38 87 ASN A N 1
ATOM 711 C CA . ASN A 1 87 ? 10.020 -5.385 0.598 1.00 88.38 87 ASN A CA 1
ATOM 712 C C . ASN A 1 87 ? 9.230 -6.673 0.345 1.00 88.38 87 ASN A C 1
ATOM 714 O O . ASN A 1 87 ? 9.664 -7.481 -0.470 1.00 88.38 87 ASN A O 1
ATOM 718 N N . ILE A 1 88 ? 8.063 -6.838 0.977 1.00 87.56 88 ILE A N 1
ATOM 719 C CA . ILE A 1 88 ? 7.184 -7.990 0.739 1.00 87.56 88 ILE A CA 1
ATOM 720 C C . ILE A 1 88 ? 6.740 -8.007 -0.720 1.00 87.56 88 ILE A C 1
ATOM 722 O O . ILE A 1 88 ? 6.956 -9.002 -1.400 1.00 87.56 88 ILE A O 1
ATOM 726 N N . LEU A 1 89 ? 6.220 -6.901 -1.258 1.00 85.00 89 LEU A N 1
ATOM 727 C CA . LEU A 1 89 ? 5.794 -6.837 -2.662 1.00 85.00 89 LEU A CA 1
ATOM 728 C C . LEU A 1 89 ? 6.934 -7.149 -3.647 1.00 85.00 89 LEU A C 1
ATOM 730 O O . LEU A 1 89 ? 6.691 -7.655 -4.750 1.00 85.00 89 LEU A O 1
ATOM 734 N N . ARG A 1 90 ? 8.173 -6.794 -3.282 1.00 84.06 90 ARG A N 1
ATOM 735 C CA . ARG A 1 90 ? 9.370 -7.043 -4.093 1.00 84.06 90 ARG A CA 1
ATOM 736 C C . ARG A 1 90 ? 9.830 -8.500 -3.997 1.00 84.06 90 ARG A C 1
ATOM 738 O O . ARG A 1 90 ? 10.229 -9.044 -5.018 1.00 84.06 90 ARG A O 1
ATOM 745 N N . GLY A 1 91 ? 9.747 -9.105 -2.812 1.00 75.00 91 GLY A N 1
ATOM 746 C CA . GLY A 1 91 ? 10.141 -10.492 -2.538 1.00 75.00 91 GLY A CA 1
ATOM 747 C C . GLY A 1 91 ? 9.055 -11.543 -2.795 1.00 75.00 91 GLY A C 1
ATOM 748 O O . GLY A 1 91 ? 9.370 -12.719 -2.888 1.00 75.00 91 GLY A O 1
ATOM 749 N N . SER A 1 92 ? 7.788 -11.157 -2.978 1.00 57.97 92 SER A N 1
ATOM 750 C CA . SER A 1 92 ? 6.668 -12.102 -3.183 1.00 57.97 92 SER A CA 1
ATOM 751 C C . SER A 1 92 ? 6.714 -12.861 -4.520 1.00 57.97 92 SER A C 1
ATOM 753 O O . SER A 1 92 ? 5.786 -13.598 -4.822 1.00 57.97 92 SER A O 1
ATOM 755 N N . LYS A 1 93 ? 7.757 -12.685 -5.344 1.00 47.03 93 LYS A N 1
ATOM 756 C CA . LYS A 1 93 ? 7.917 -13.443 -6.594 1.00 47.03 93 LYS A CA 1
ATOM 757 C C . LYS A 1 93 ? 8.469 -14.862 -6.390 1.00 47.03 93 LYS A C 1
ATOM 759 O O . LYS A 1 93 ? 8.470 -15.613 -7.357 1.00 47.03 93 LYS A O 1
ATOM 764 N N . ASP A 1 94 ? 8.867 -15.226 -5.168 1.00 40.81 94 ASP A N 1
ATOM 765 C CA . ASP A 1 94 ? 9.446 -16.545 -4.869 1.00 40.81 94 ASP A CA 1
ATOM 766 C C . ASP A 1 94 ? 8.475 -17.545 -4.198 1.00 40.81 94 ASP A C 1
ATOM 768 O O . ASP A 1 94 ? 8.830 -18.709 -4.050 1.00 40.81 94 ASP A O 1
ATOM 772 N N . ASP A 1 95 ? 7.237 -17.161 -3.844 1.00 36.56 95 ASP A N 1
ATOM 773 C CA . ASP A 1 95 ? 6.284 -18.061 -3.147 1.00 36.56 95 ASP A CA 1
ATOM 774 C C . ASP A 1 95 ? 5.157 -18.616 -4.048 1.00 36.56 95 ASP A C 1
ATOM 776 O O . ASP A 1 95 ? 4.138 -19.100 -3.565 1.00 36.56 95 ASP A O 1
ATOM 780 N N . GLU A 1 96 ? 5.329 -18.589 -5.375 1.00 38.84 96 GLU A N 1
ATOM 781 C CA . GLU A 1 96 ? 4.401 -19.226 -6.334 1.00 38.84 96 GLU A CA 1
ATOM 782 C C . GLU A 1 96 ? 4.995 -20.499 -6.977 1.00 38.84 96 GLU A C 1
ATOM 784 O O . GLU A 1 96 ? 4.579 -20.940 -8.046 1.00 38.84 96 GLU A O 1
ATOM 789 N N . THR A 1 97 ? 5.988 -21.132 -6.335 1.00 39.16 97 THR A N 1
ATOM 790 C CA . THR A 1 97 ? 6.562 -22.430 -6.768 1.00 39.16 97 THR A CA 1
ATOM 791 C C . THR A 1 97 ? 6.832 -23.370 -5.585 1.00 39.16 97 THR A C 1
ATOM 793 O O . THR A 1 97 ? 7.894 -23.974 -5.481 1.00 39.16 97 THR A O 1
ATOM 796 N N . GLY A 1 98 ? 5.875 -23.496 -4.658 1.00 42.09 98 GLY A N 1
ATOM 797 C CA . GLY A 1 98 ? 6.055 -24.358 -3.477 1.00 42.09 98 GLY A CA 1
ATOM 798 C C . GLY A 1 98 ? 4.802 -24.992 -2.874 1.00 42.09 98 GLY A C 1
ATOM 799 O O . GLY A 1 98 ? 4.895 -25.642 -1.837 1.00 42.09 98 GLY A O 1
ATOM 800 N N . ARG A 1 99 ? 3.624 -24.836 -3.487 1.00 45.22 99 ARG A N 1
ATOM 801 C CA . ARG A 1 99 ? 2.395 -25.509 -3.036 1.00 45.22 99 ARG A CA 1
ATOM 802 C C . ARG A 1 99 ? 1.633 -26.119 -4.205 1.00 45.22 99 ARG A C 1
ATOM 804 O O . ARG A 1 99 ? 0.532 -25.693 -4.531 1.00 45.22 99 ARG A O 1
ATOM 811 N N . GLN A 1 100 ? 2.221 -27.142 -4.818 1.00 37.44 100 GLN A N 1
ATOM 812 C CA . GLN A 1 100 ? 1.452 -28.195 -5.477 1.00 37.44 100 GLN A CA 1
ATOM 813 C C . GLN A 1 100 ? 2.102 -29.556 -5.210 1.00 37.44 100 GLN A C 1
ATOM 815 O O . GLN A 1 100 ? 3.298 -29.710 -5.441 1.00 37.44 100 GLN A O 1
ATOM 820 N N . ALA A 1 101 ? 1.234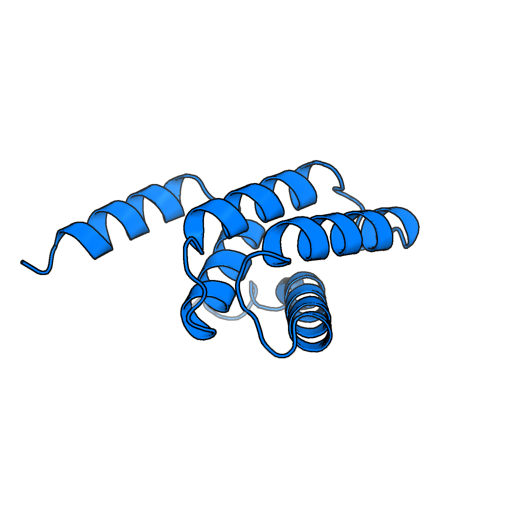 -30.484 -4.791 1.00 35.38 101 ALA A N 1
ATOM 821 C CA . ALA A 1 101 ? 1.388 -31.933 -4.624 1.00 35.38 101 ALA A CA 1
ATOM 822 C C . ALA A 1 101 ? 2.174 -32.435 -3.403 1.00 35.38 101 ALA A C 1
ATOM 824 O O . ALA A 1 101 ? 3.417 -32.328 -3.374 1.00 35.38 101 ALA A O 1
#

Nearest PDB structures (foldseek):
  7dfe-assembly1_B  TM=6.358E-01  e=1.673E+00  Trichonephila antipodiana

Secondary structure (DSSP, 8-state):
--SHHHHHHHHHHTTS-HHHHHHHHHHHHTT-TTHHHHHHHHHHHHHH-TTTTT-HHHHHHHHHHHHHHHTTTT-TTHHHHHHHHHHHHHHTTSSSSS---

Sequence (101 aa):
MKQLKDAEFARSQSKLSPEAFTVLWLLKWEGVEDAEERAAQIGEAVKRYPHWRTSEQHGRELRIEIYKALRSAGIENLSSFVKKLFNILRGSKDDETGRQA

Foldseek 3Di:
DPPPVVVVVVVLVVPADPLLVLQLVLCVVLVWPPSSVLSVQLRVLCVVLVCLLPDVVSVVSSLVSNCVSCVPRPRPCSPVSSVVSSVCSNPVPPPPPDDDD

pLDDT: mean 77.37, std 18.62, range [35.38, 94.38]

Mean predicted aligned error: 8.85 Å